Protein AF-A0A651FFX9-F1 (afdb_monomer_lite)

pLDDT: mean 71.83, std 14.6, range [43.69, 95.06]

Structure (mmCIF, N/CA/C/O backbone):
data_AF-A0A651FFX9-F1
#
_entry.id   AF-A0A651FFX9-F1
#
loop_
_atom_site.group_PDB
_atom_site.id
_atom_site.type_symbol
_atom_site.label_atom_id
_atom_site.label_alt_id
_atom_site.label_comp_id
_atom_site.label_asym_id
_atom_site.label_entity_id
_atom_site.label_seq_id
_atom_site.pdbx_PDB_ins_code
_atom_site.Cartn_x
_atom_site.Cartn_y
_atom_site.Cartn_z
_atom_site.occupancy
_atom_site.B_iso_or_equiv
_atom_site.auth_seq_id
_atom_site.auth_comp_id
_atom_site.auth_asym_id
_atom_site.auth_atom_id
_atom_site.pdbx_PDB_model_num
ATOM 1 N N . MET A 1 1 ? 26.363 19.703 -20.284 1.00 51.66 1 MET A N 1
ATOM 2 C CA . MET A 1 1 ? 25.266 18.753 -20.014 1.00 51.66 1 MET A CA 1
ATOM 3 C C . MET A 1 1 ? 24.422 18.689 -21.265 1.00 51.66 1 MET A C 1
ATOM 5 O O . MET A 1 1 ? 23.937 19.736 -21.677 1.00 51.66 1 MET A O 1
ATOM 9 N N . ASP A 1 2 ? 24.344 17.513 -21.879 1.00 56.25 2 ASP A N 1
ATOM 10 C CA . ASP A 1 2 ? 23.607 17.283 -23.122 1.00 56.25 2 ASP A CA 1
ATOM 11 C C . ASP A 1 2 ? 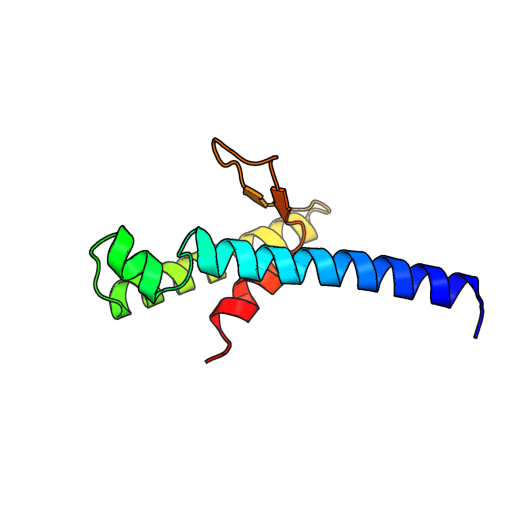22.105 17.580 -22.963 1.00 56.25 2 ASP A C 1
ATOM 13 O O . ASP A 1 2 ? 21.521 17.188 -21.946 1.00 56.25 2 ASP A O 1
ATOM 17 N N . PRO A 1 3 ? 21.468 18.257 -23.933 1.00 59.34 3 PRO A N 1
ATOM 18 C CA . PRO A 1 3 ? 20.041 18.579 -23.896 1.00 59.34 3 PRO A CA 1
ATOM 19 C C . PRO A 1 3 ? 19.146 17.329 -23.874 1.00 59.34 3 PRO A C 1
ATOM 21 O O . PRO A 1 3 ? 18.119 17.342 -23.204 1.00 59.34 3 PRO A O 1
ATOM 24 N N . GLU A 1 4 ? 19.570 16.222 -24.492 1.00 55.44 4 GLU A N 1
ATOM 25 C CA . GLU A 1 4 ? 18.855 14.934 -24.435 1.00 55.44 4 GLU A CA 1
ATOM 26 C C . GLU A 1 4 ? 18.824 14.344 -23.018 1.00 55.44 4 GLU A C 1
ATOM 28 O O . GLU A 1 4 ? 17.823 13.771 -22.592 1.00 55.44 4 GLU A O 1
ATOM 33 N N . ARG A 1 5 ? 19.897 14.550 -22.243 1.00 49.22 5 ARG A N 1
ATOM 34 C CA . ARG A 1 5 ? 19.977 14.099 -20.848 1.00 49.22 5 ARG A CA 1
ATOM 35 C C . ARG A 1 5 ? 19.045 14.906 -19.942 1.00 49.22 5 ARG A C 1
ATOM 37 O O . ARG A 1 5 ? 18.546 14.367 -18.966 1.00 49.22 5 ARG A O 1
ATOM 44 N N . ARG A 1 6 ? 18.824 16.191 -20.245 1.00 51.69 6 ARG A N 1
ATOM 45 C CA . ARG A 1 6 ? 17.894 17.052 -19.494 1.00 51.69 6 ARG A CA 1
ATOM 46 C C . ARG A 1 6 ? 16.441 16.721 -19.804 1.00 51.69 6 ARG A C 1
ATOM 48 O O . ARG A 1 6 ? 15.668 16.611 -18.866 1.00 51.69 6 ARG A O 1
ATOM 55 N N . ALA A 1 7 ? 16.107 16.475 -21.070 1.00 53.06 7 ALA A N 1
ATOM 56 C CA . ALA A 1 7 ? 14.755 16.087 -21.467 1.00 53.06 7 ALA A CA 1
ATOM 57 C C . ALA A 1 7 ? 14.314 14.761 -20.818 1.00 53.06 7 ALA A C 1
ATOM 59 O O . ALA A 1 7 ? 13.221 14.693 -20.275 1.00 53.06 7 ALA A O 1
ATOM 60 N N . GLN A 1 8 ? 15.191 13.750 -20.769 1.00 47.84 8 GLN A N 1
ATOM 61 C CA . GLN A 1 8 ? 14.896 12.474 -20.093 1.00 47.84 8 GLN A CA 1
ATOM 62 C C . GLN A 1 8 ? 14.724 12.617 -18.572 1.00 47.84 8 GLN A C 1
ATOM 64 O O . GLN A 1 8 ? 13.932 11.902 -17.967 1.00 47.84 8 GLN A O 1
ATOM 69 N N . ILE A 1 9 ? 15.460 13.539 -17.944 1.00 48.91 9 ILE A N 1
ATOM 70 C CA 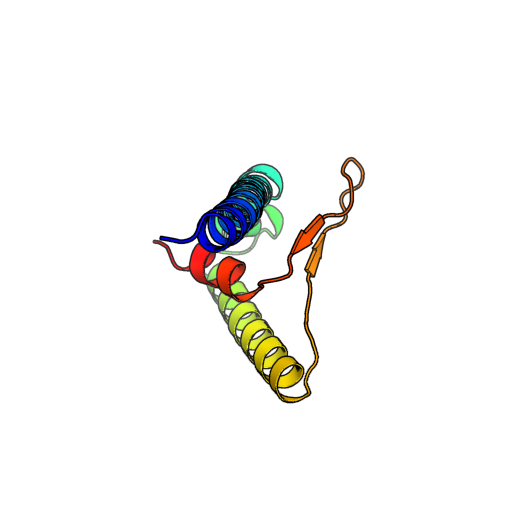. ILE A 1 9 ? 15.342 13.813 -16.504 1.00 48.91 9 ILE A CA 1
ATOM 71 C C . ILE A 1 9 ? 14.074 14.625 -16.205 1.00 48.91 9 ILE A C 1
ATOM 73 O O . ILE A 1 9 ? 13.415 14.361 -15.207 1.00 48.91 9 ILE A O 1
ATOM 77 N N . GLU A 1 10 ? 13.715 15.590 -17.053 1.00 48.28 10 GLU A N 1
ATOM 78 C CA . GLU A 1 10 ? 12.494 16.394 -16.907 1.00 48.28 10 GLU A CA 1
ATOM 79 C C . GLU A 1 10 ? 11.224 15.574 -17.179 1.00 48.28 10 GLU A C 1
ATOM 81 O O . GLU A 1 10 ? 10.230 15.748 -16.478 1.00 48.28 10 GLU A O 1
ATOM 86 N N . GLU A 1 11 ? 11.263 14.647 -18.140 1.00 47.72 11 GLU A N 1
ATOM 87 C CA . GLU A 1 11 ? 10.163 13.718 -18.423 1.00 47.72 11 GLU A CA 1
ATOM 88 C C . GLU A 1 11 ? 9.964 12.727 -17.267 1.00 47.72 11 GLU A C 1
ATOM 90 O O . GLU A 1 11 ? 8.848 12.599 -16.762 1.00 47.72 11 GLU A O 1
ATOM 95 N N . GLY A 1 12 ? 11.054 12.149 -16.743 1.00 43.91 12 GLY A N 1
ATOM 96 C CA . GLY A 1 12 ? 11.007 11.321 -15.534 1.00 43.91 12 GLY A CA 1
ATOM 97 C C . GLY A 1 12 ? 10.544 12.093 -14.291 1.00 43.91 12 GLY A C 1
ATOM 98 O O . GLY A 1 12 ? 9.758 11.583 -13.501 1.00 43.91 12 GLY A O 1
ATOM 99 N N . ALA A 1 13 ? 10.951 13.356 -14.130 1.00 44.69 13 ALA A N 1
ATOM 100 C CA . ALA A 1 13 ? 10.498 14.198 -13.020 1.00 44.69 13 ALA A CA 1
ATOM 101 C C . ALA A 1 13 ? 9.004 14.563 -13.117 1.00 44.69 13 ALA A C 1
ATOM 103 O O . ALA A 1 13 ? 8.335 14.695 -12.093 1.00 44.69 13 ALA A O 1
ATOM 104 N N . ALA A 1 14 ? 8.467 14.719 -14.331 1.00 52.78 14 ALA A N 1
ATOM 105 C CA . ALA A 1 14 ? 7.053 15.006 -14.554 1.00 52.78 14 ALA A CA 1
ATOM 106 C C . ALA A 1 14 ? 6.149 13.777 -14.352 1.00 52.78 14 ALA A C 1
ATOM 108 O O . ALA A 1 14 ? 4.999 13.937 -13.937 1.00 52.78 14 ALA A O 1
ATOM 109 N N . GLU A 1 15 ? 6.639 12.568 -14.640 1.00 52.19 15 GLU A N 1
ATOM 110 C CA . GLU A 1 15 ? 5.951 11.316 -14.292 1.00 52.19 15 GLU A CA 1
ATOM 111 C C . GLU A 1 15 ? 5.935 11.099 -12.775 1.00 52.19 15 GLU A C 1
ATOM 113 O O . GLU A 1 15 ? 4.855 10.942 -12.206 1.00 52.19 15 GLU A O 1
ATOM 118 N N . LEU A 1 16 ? 7.081 11.256 -12.107 1.00 53.78 16 LEU A N 1
ATOM 119 C CA . LEU A 1 16 ? 7.194 11.137 -10.647 1.00 53.78 16 LEU A CA 1
ATOM 120 C C . LEU A 1 16 ? 6.307 12.144 -9.894 1.00 53.78 16 LEU A C 1
ATOM 122 O O . LEU A 1 16 ? 5.691 11.808 -8.884 1.00 53.78 16 LEU A O 1
ATOM 126 N N . ALA A 1 17 ? 6.189 13.383 -10.386 1.00 56.66 17 ALA A N 1
ATOM 127 C CA . ALA A 1 17 ? 5.316 14.386 -9.772 1.00 56.66 17 ALA A CA 1
ATOM 128 C C . ALA A 1 17 ? 3.827 13.999 -9.848 1.00 56.66 17 ALA A C 1
ATOM 130 O O . ALA A 1 17 ? 3.086 14.197 -8.884 1.00 56.66 17 ALA A O 1
ATOM 131 N N . LYS A 1 18 ? 3.390 13.414 -10.972 1.00 60.44 18 LYS A N 1
ATOM 132 C CA . LYS A 1 18 ? 2.010 12.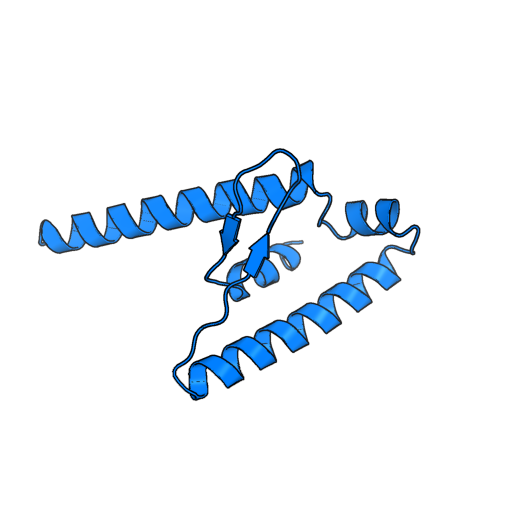929 -11.142 1.00 60.44 18 LYS A CA 1
ATOM 133 C C . LYS A 1 18 ? 1.724 11.722 -10.263 1.00 60.44 18 LYS A C 1
ATOM 135 O O . LYS A 1 18 ? 0.620 11.612 -9.737 1.00 60.44 18 LYS A O 1
ATOM 140 N N . GLU A 1 19 ? 2.697 10.830 -10.112 1.00 59.75 19 GLU A N 1
ATOM 141 C CA . GLU A 1 19 ? 2.591 9.688 -9.207 1.00 59.75 19 GLU A CA 1
ATOM 142 C C . GLU A 1 19 ? 2.482 10.149 -7.753 1.00 59.75 19 GLU A C 1
ATOM 144 O O . GLU A 1 19 ? 1.594 9.689 -7.040 1.00 59.75 19 GLU A O 1
ATOM 149 N N . TYR A 1 20 ? 3.280 11.131 -7.329 1.00 61.12 20 TYR A N 1
ATOM 150 C CA . TYR A 1 20 ? 3.202 11.676 -5.973 1.00 61.12 20 TYR A CA 1
ATOM 151 C C . TYR A 1 20 ? 1.857 12.363 -5.675 1.00 61.12 20 TYR A C 1
ATOM 153 O O . TYR A 1 20 ? 1.223 12.068 -4.661 1.00 61.12 20 TYR A O 1
ATOM 161 N N . GLU A 1 21 ? 1.373 13.235 -6.568 1.00 65.69 21 GLU A N 1
ATOM 162 C CA . GLU A 1 21 ? 0.051 13.874 -6.424 1.00 65.69 21 GLU A CA 1
ATOM 163 C C . GLU A 1 21 ? -1.082 12.843 -6.356 1.00 65.69 21 GLU A C 1
ATOM 165 O O . GLU A 1 21 ? -2.052 12.999 -5.610 1.00 65.69 21 GLU A O 1
ATOM 170 N N . LEU A 1 22 ? -0.955 11.766 -7.125 1.00 67.25 22 LEU A N 1
ATOM 171 C CA . LEU A 1 22 ? -1.905 10.671 -7.136 1.00 67.25 22 LEU A CA 1
ATOM 172 C C . LEU A 1 22 ? -1.872 9.865 -5.834 1.00 67.25 22 LEU A C 1
ATOM 174 O O . LEU A 1 22 ? -2.928 9.500 -5.322 1.00 67.25 22 LEU A O 1
ATOM 178 N N . LEU A 1 23 ? -0.691 9.583 -5.290 1.00 66.50 23 LEU A N 1
ATOM 179 C CA . LEU A 1 23 ? -0.557 8.872 -4.019 1.00 66.50 23 LEU A CA 1
ATOM 180 C C . LEU A 1 23 ? -1.178 9.681 -2.879 1.00 66.50 23 LEU A C 1
ATOM 182 O O . LEU A 1 23 ? -1.915 9.125 -2.060 1.00 66.50 23 LEU A O 1
ATOM 186 N N . GLU A 1 24 ? -0.993 11.000 -2.891 1.00 66.19 24 GLU A N 1
ATOM 187 C CA . GLU A 1 24 ? -1.656 11.890 -1.941 1.00 66.19 24 GLU A CA 1
ATOM 188 C C . GLU A 1 24 ? -3.180 11.918 -2.150 1.00 66.19 24 GLU A C 1
ATOM 190 O O . GLU A 1 24 ? -3.940 11.848 -1.181 1.00 66.19 24 GLU A O 1
ATOM 195 N N . TYR A 1 25 ? -3.653 11.910 -3.401 1.00 68.38 25 TYR A N 1
ATOM 196 C CA . TYR A 1 25 ? -5.077 11.764 -3.717 1.00 68.38 25 TYR A CA 1
ATOM 197 C C . TYR A 1 25 ? -5.660 10.454 -3.154 1.00 68.38 25 TYR A C 1
ATOM 199 O O . TYR A 1 25 ? -6.701 10.468 -2.494 1.00 68.38 25 TYR A O 1
ATOM 207 N N . LEU A 1 26 ? -4.986 9.319 -3.364 1.00 68.50 26 LEU A N 1
ATOM 208 C CA . LEU A 1 26 ? -5.415 8.016 -2.847 1.00 68.50 26 LEU A CA 1
ATOM 209 C C . LEU A 1 26 ? -5.429 8.008 -1.306 1.00 68.50 26 LEU A C 1
ATOM 211 O O . LEU A 1 26 ? -6.345 7.452 -0.700 1.00 68.50 26 LEU A O 1
ATOM 215 N N . ARG A 1 27 ? -4.473 8.673 -0.649 1.00 65.50 27 ARG A N 1
ATOM 216 C CA . ARG A 1 27 ? -4.448 8.817 0.815 1.00 65.50 27 ARG A CA 1
ATOM 217 C C . ARG A 1 27 ? -5.632 9.630 1.335 1.00 65.50 27 ARG A C 1
ATOM 219 O O . ARG A 1 27 ? -6.313 9.180 2.259 1.00 65.50 27 ARG A O 1
ATOM 226 N N . GLN A 1 28 ? -5.858 10.814 0.771 1.00 65.69 28 GLN A N 1
ATOM 227 C CA . GLN A 1 28 ? -6.855 11.760 1.273 1.00 65.69 28 GLN A CA 1
ATOM 228 C C . GLN A 1 28 ? -8.284 11.318 0.959 1.00 65.69 28 GLN A C 1
ATOM 230 O O . GLN A 1 28 ? -9.161 11.401 1.818 1.00 65.69 28 GLN A O 1
ATOM 235 N N . GLU A 1 29 ? -8.523 10.819 -0.251 1.00 64.69 29 GLU A N 1
ATOM 236 C CA . GLU A 1 29 ? -9.883 10.570 -0.731 1.00 64.69 29 GLU A CA 1
ATOM 237 C C . GLU A 1 29 ? -10.335 9.128 -0.540 1.00 64.69 29 GLU A C 1
ATOM 239 O O . GLU A 1 29 ? -11.520 8.890 -0.311 1.00 64.69 29 GLU A O 1
ATOM 244 N N . LEU A 1 30 ? -9.407 8.164 -0.574 1.00 64.81 30 LEU A N 1
ATOM 245 C CA . LEU A 1 30 ? -9.728 6.755 -0.325 1.00 64.81 30 LEU A CA 1
ATOM 246 C C . LEU A 1 30 ? -9.454 6.319 1.113 1.00 64.81 30 LEU A C 1
ATOM 248 O O . LEU A 1 30 ? -9.658 5.148 1.431 1.00 64.81 30 LEU A O 1
ATOM 252 N N . LYS A 1 31 ? -9.012 7.235 1.989 1.00 66.00 31 LYS A N 1
ATOM 253 C CA . LYS A 1 31 ? -8.741 6.948 3.406 1.00 66.00 31 LYS A CA 1
ATOM 254 C C . LYS A 1 31 ? -7.771 5.775 3.610 1.00 66.00 31 LYS A C 1
ATOM 256 O O . LYS A 1 31 ? -7.863 5.061 4.603 1.00 66.00 31 LYS A O 1
ATOM 261 N N . LEU A 1 32 ? -6.816 5.587 2.697 1.00 71.69 32 LEU A N 1
ATOM 262 C CA . LEU A 1 32 ? -5.833 4.496 2.770 1.00 71.69 32 LEU A CA 1
ATOM 263 C C . LEU A 1 32 ? -4.775 4.694 3.869 1.00 71.69 32 LEU A C 1
ATOM 265 O O . LEU A 1 32 ? -3.878 3.863 4.021 1.00 71.69 32 LEU A O 1
ATOM 269 N N . SER A 1 33 ? -4.858 5.778 4.647 1.00 75.31 33 SER A N 1
ATOM 270 C CA . SER A 1 33 ? -4.052 5.913 5.855 1.00 75.31 33 SER A CA 1
ATOM 271 C C . SER A 1 33 ? -4.491 4.898 6.919 1.00 75.31 33 SER A C 1
ATOM 273 O O . SER A 1 33 ? -5.666 4.522 6.963 1.00 75.31 33 SER A O 1
ATOM 275 N N . PRO A 1 34 ? -3.596 4.483 7.832 1.00 78.25 34 PRO A N 1
ATOM 276 C CA . PRO A 1 34 ? -3.965 3.616 8.949 1.00 78.25 34 PRO A CA 1
ATOM 277 C C . PRO A 1 34 ? -5.157 4.142 9.764 1.00 78.25 34 PRO A C 1
ATOM 279 O O . PRO A 1 34 ? -6.008 3.364 10.190 1.00 78.25 34 PRO A O 1
ATOM 282 N N . GLU A 1 35 ? -5.265 5.461 9.940 1.00 83.94 35 GLU A N 1
ATOM 283 C CA . GLU A 1 35 ? -6.394 6.106 10.620 1.00 83.94 35 GLU A CA 1
ATOM 284 C C . GLU A 1 35 ? -7.697 5.963 9.825 1.00 83.94 35 GLU A C 1
ATOM 286 O O . GLU A 1 35 ? -8.726 5.577 10.377 1.00 83.94 35 GLU A O 1
ATOM 291 N N . GLY A 1 36 ? -7.652 6.226 8.519 1.00 83.50 36 GLY A N 1
ATOM 292 C CA . GLY A 1 36 ? -8.816 6.116 7.648 1.00 83.50 36 GLY A CA 1
ATOM 293 C C . GLY A 1 36 ? -9.296 4.672 7.475 1.00 83.50 36 GLY A C 1
ATOM 294 O O . GLY A 1 36 ? -10.503 4.410 7.464 1.00 83.50 36 GLY A O 1
ATOM 295 N N . LEU A 1 37 ? -8.366 3.720 7.423 1.00 83.88 37 LEU A N 1
ATOM 296 C CA . LEU A 1 37 ? -8.655 2.289 7.402 1.00 83.88 37 LEU A CA 1
ATOM 297 C C . LEU A 1 37 ? -9.207 1.806 8.744 1.00 83.88 37 LEU A C 1
ATOM 299 O O . LEU A 1 37 ? -10.117 0.985 8.751 1.00 83.88 37 LEU A O 1
ATOM 303 N N . SER A 1 38 ? -8.722 2.335 9.869 1.00 89.69 38 SER A N 1
ATOM 304 C CA . SER A 1 38 ? -9.278 2.047 11.198 1.00 89.69 38 SER A CA 1
ATOM 305 C C . SER A 1 38 ? -10.746 2.461 11.296 1.00 89.69 38 SER A C 1
ATOM 307 O O . SER A 1 38 ? -11.573 1.656 11.729 1.00 89.69 38 SER A O 1
ATOM 309 N N . GLU A 1 39 ? -11.098 3.653 10.803 1.00 89.00 39 GLU A N 1
ATOM 310 C CA . GLU A 1 39 ? -12.496 4.094 10.711 1.00 89.00 39 GLU A CA 1
ATOM 311 C C . GLU A 1 39 ? -13.321 3.207 9.768 1.00 89.00 39 GLU A C 1
ATOM 313 O O . GLU A 1 39 ? -14.429 2.797 10.111 1.00 89.00 39 GLU A O 1
ATOM 318 N N . THR A 1 40 ? -12.784 2.902 8.583 1.00 87.00 40 THR A N 1
ATOM 319 C CA . THR A 1 40 ? -13.512 2.190 7.517 1.00 87.00 40 THR A CA 1
ATOM 320 C C . THR A 1 40 ? -13.752 0.722 7.861 1.00 87.00 40 THR A C 1
ATOM 322 O O . THR A 1 40 ? -14.830 0.187 7.605 1.00 87.00 40 THR A O 1
ATOM 325 N N . LEU A 1 41 ? -12.752 0.065 8.447 1.00 87.69 41 LEU A N 1
ATOM 326 C CA . LEU A 1 41 ? -12.793 -1.347 8.825 1.00 87.69 41 LEU A CA 1
ATOM 327 C C . LEU A 1 41 ? -13.322 -1.558 10.250 1.00 87.69 41 LEU A C 1
ATOM 329 O O . LEU A 1 41 ? -13.517 -2.703 10.651 1.00 87.69 41 LEU A O 1
ATOM 333 N N . ALA A 1 42 ? -13.551 -0.479 11.010 1.00 92.25 42 ALA A N 1
ATOM 334 C CA . ALA A 1 42 ? -13.932 -0.510 12.423 1.00 92.25 42 ALA A CA 1
ATOM 335 C C . ALA A 1 42 ? -12.992 -1.386 13.281 1.00 92.25 42 ALA A C 1
ATOM 337 O O . ALA A 1 42 ? -13.427 -2.101 14.187 1.00 92.25 42 ALA A O 1
ATOM 338 N N . LEU A 1 43 ? -11.692 -1.331 12.981 1.00 93.56 43 LEU A N 1
ATOM 339 C CA . LEU A 1 43 ? -10.637 -2.066 13.680 1.00 93.56 43 LEU A CA 1
ATOM 340 C C . LEU A 1 43 ? -9.752 -1.104 14.484 1.00 93.56 43 LEU A C 1
ATOM 342 O O . LEU A 1 43 ? -9.565 0.038 14.059 1.00 93.56 43 LEU A O 1
ATOM 346 N N . PRO A 1 44 ? -9.161 -1.544 15.612 1.00 95.06 44 PRO A N 1
ATOM 347 C CA . PRO A 1 44 ? -8.189 -0.737 16.345 1.00 95.06 44 PRO A CA 1
ATOM 348 C C . PRO A 1 44 ? -7.013 -0.313 15.460 1.00 95.06 44 PRO A C 1
ATOM 350 O O . PRO A 1 44 ? -6.533 -1.098 14.641 1.00 95.06 44 PRO A O 1
ATOM 353 N N . LEU A 1 45 ? -6.505 0.905 15.660 1.00 88.69 45 LEU A N 1
ATOM 354 C CA . LEU A 1 45 ? -5.382 1.436 14.883 1.00 88.69 45 LEU A CA 1
ATOM 355 C C . LEU A 1 45 ? -4.146 0.524 14.953 1.00 88.69 45 LEU A C 1
ATOM 357 O O . LEU A 1 45 ? -3.498 0.302 13.933 1.00 88.69 45 LEU A O 1
ATOM 361 N N . GLU A 1 46 ? -3.836 -0.056 16.120 1.00 92.88 46 GLU A N 1
ATOM 362 C CA . GLU A 1 46 ? -2.700 -0.981 16.243 1.00 92.88 46 GLU A CA 1
ATOM 363 C C . GLU A 1 46 ? -2.882 -2.256 15.404 1.00 92.88 46 GLU A C 1
ATOM 365 O O . GLU A 1 46 ? -1.910 -2.795 14.869 1.00 92.88 46 GLU A O 1
ATOM 370 N N . GLU A 1 47 ? -4.122 -2.731 15.270 1.00 92.62 47 GLU A N 1
ATOM 371 C CA . GLU A 1 47 ? -4.467 -3.894 14.453 1.00 92.62 47 GLU A CA 1
ATOM 372 C C . GLU A 1 47 ? -4.269 -3.582 12.968 1.00 92.62 47 GLU A C 1
ATOM 374 O O . GLU A 1 47 ? -3.606 -4.339 12.260 1.00 92.62 47 GLU A O 1
ATOM 379 N N . VAL A 1 48 ? -4.763 -2.424 12.522 1.00 89.50 48 VAL A N 1
ATOM 380 C CA . VAL A 1 48 ? -4.606 -1.950 11.142 1.00 89.50 48 VAL A CA 1
ATOM 381 C C . VAL A 1 48 ? -3.134 -1.761 10.792 1.00 89.50 48 VAL A C 1
ATOM 383 O O . VAL A 1 48 ? -2.684 -2.287 9.780 1.00 89.50 48 VAL A O 1
ATOM 386 N N . ILE A 1 49 ? -2.350 -1.100 11.650 1.00 87.00 49 ILE A N 1
ATOM 387 C CA . ILE A 1 49 ? -0.905 -0.918 11.431 1.00 87.00 49 ILE A CA 1
ATOM 388 C C . ILE A 1 49 ? -0.200 -2.271 11.291 1.00 87.00 49 ILE A C 1
ATOM 390 O O . ILE A 1 49 ? 0.665 -2.436 10.428 1.00 87.00 49 ILE A O 1
ATOM 394 N N . ARG A 1 50 ? -0.559 -3.259 12.120 1.00 90.69 50 ARG A N 1
ATOM 395 C CA . ARG A 1 50 ? 0.012 -4.607 12.016 1.00 90.69 50 ARG A CA 1
ATOM 396 C C . ARG A 1 50 ? -0.360 -5.274 10.692 1.00 90.69 50 ARG A C 1
ATOM 398 O O . ARG A 1 50 ? 0.515 -5.868 10.064 1.00 90.69 50 ARG A O 1
ATOM 405 N N . MET A 1 51 ? -1.625 -5.189 10.284 1.00 86.62 51 MET A N 1
ATOM 406 C CA . MET A 1 51 ? -2.110 -5.763 9.027 1.00 86.62 51 MET A CA 1
ATOM 407 C C . MET A 1 51 ? -1.422 -5.133 7.813 1.00 86.62 51 MET A C 1
ATOM 409 O O . MET A 1 51 ? -0.915 -5.868 6.966 1.00 86.62 51 MET A O 1
ATOM 413 N N . THR A 1 52 ? -1.341 -3.803 7.755 1.00 82.00 52 THR A N 1
ATOM 414 C CA . THR A 1 52 ? -0.700 -3.092 6.642 1.00 82.00 52 THR A CA 1
ATOM 415 C C . THR A 1 52 ? 0.775 -3.461 6.529 1.00 82.00 52 THR A C 1
ATOM 417 O O . THR A 1 52 ? 1.201 -3.904 5.470 1.00 82.00 52 THR A O 1
ATOM 420 N N . ARG A 1 53 ? 1.525 -3.463 7.641 1.00 84.38 53 ARG A N 1
ATOM 421 C CA . ARG A 1 53 ? 2.937 -3.891 7.637 1.00 84.38 53 ARG A CA 1
ATOM 422 C C . ARG A 1 53 ? 3.137 -5.314 7.112 1.00 84.38 53 ARG A C 1
ATOM 424 O O . ARG A 1 53 ? 4.123 -5.587 6.434 1.00 84.38 53 ARG A O 1
ATOM 431 N N . GLN A 1 54 ? 2.241 -6.245 7.447 1.00 85.00 54 GLN A N 1
ATOM 432 C CA . GLN A 1 54 ? 2.320 -7.613 6.919 1.00 85.00 54 GLN A CA 1
ATOM 433 C C . GLN A 1 54 ? 2.065 -7.654 5.408 1.00 85.00 54 GLN A C 1
ATOM 435 O O . GLN A 1 54 ? 2.757 -8.386 4.697 1.00 85.00 54 GLN A O 1
ATOM 440 N N . ALA A 1 55 ? 1.101 -6.870 4.921 1.00 81.56 55 ALA A N 1
ATOM 441 C CA . ALA A 1 55 ? 0.821 -6.744 3.495 1.00 81.56 55 ALA A CA 1
ATOM 442 C C . ALA A 1 55 ? 2.005 -6.120 2.739 1.00 81.56 55 ALA A C 1
ATOM 444 O O . ALA A 1 55 ? 2.400 -6.652 1.703 1.00 81.56 55 ALA A O 1
ATOM 445 N N . ASP A 1 56 ? 2.627 -5.078 3.290 1.00 82.00 56 ASP A N 1
ATOM 446 C CA . ASP A 1 56 ? 3.791 -4.404 2.704 1.00 82.00 56 ASP A CA 1
ATOM 447 C C . ASP A 1 56 ? 4.959 -5.374 2.496 1.00 82.00 56 ASP A C 1
ATOM 449 O O . ASP A 1 56 ? 5.527 -5.467 1.406 1.00 82.00 56 ASP A O 1
ATOM 453 N N . VAL A 1 57 ? 5.278 -6.175 3.518 1.00 81.81 57 VAL A N 1
ATOM 454 C CA . VAL A 1 57 ? 6.340 -7.191 3.431 1.00 81.81 57 VAL A CA 1
ATOM 455 C C . VAL A 1 57 ? 6.048 -8.203 2.320 1.00 81.81 57 VAL A C 1
ATOM 457 O O . VAL A 1 57 ? 6.952 -8.565 1.561 1.00 81.81 57 VAL A O 1
ATOM 460 N N . LEU A 1 58 ? 4.797 -8.657 2.200 1.00 82.19 58 LEU A N 1
ATOM 461 C CA . LEU A 1 58 ? 4.397 -9.579 1.139 1.00 82.19 58 LEU A CA 1
ATOM 462 C C . LEU A 1 58 ? 4.529 -8.933 -0.246 1.00 82.19 58 LEU A C 1
ATOM 464 O O . LEU A 1 58 ? 5.061 -9.564 -1.159 1.00 82.19 58 LEU A O 1
ATOM 468 N N . LEU A 1 59 ? 4.086 -7.686 -0.399 1.00 81.00 59 LEU A N 1
ATOM 469 C CA . LEU A 1 59 ? 4.152 -6.949 -1.660 1.00 81.00 59 LEU A CA 1
ATOM 470 C C . LEU A 1 59 ? 5.597 -6.755 -2.131 1.00 81.00 59 LEU A C 1
ATO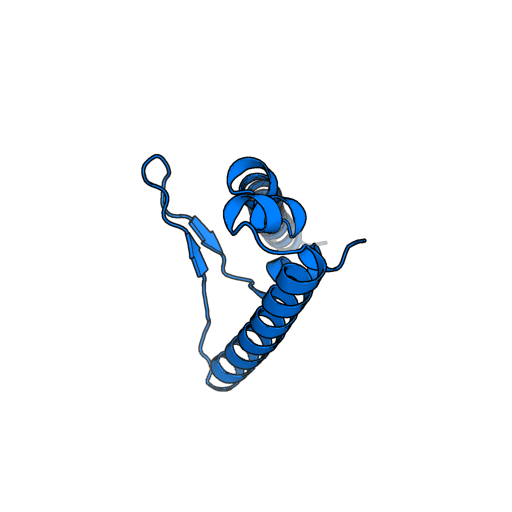M 472 O O . LEU A 1 59 ? 5.896 -7.053 -3.288 1.00 81.00 59 LEU A O 1
ATOM 476 N N . VAL A 1 60 ? 6.509 -6.363 -1.236 1.00 80.00 60 VAL A N 1
ATOM 477 C CA . VAL A 1 60 ? 7.948 -6.254 -1.544 1.00 80.00 60 VAL A CA 1
ATOM 478 C C . VAL A 1 60 ? 8.527 -7.610 -1.942 1.00 80.00 60 VAL A C 1
ATOM 480 O O . VAL A 1 60 ? 9.262 -7.717 -2.926 1.00 80.00 60 VAL A O 1
ATOM 483 N N . ALA A 1 61 ? 8.188 -8.675 -1.211 1.00 84.75 61 ALA A N 1
ATOM 484 C CA . ALA A 1 61 ? 8.658 -10.017 -1.538 1.00 84.75 61 ALA A CA 1
ATOM 485 C C . ALA A 1 61 ? 8.169 -10.471 -2.925 1.00 84.75 61 ALA A C 1
ATOM 487 O O . ALA A 1 61 ? 8.945 -11.043 -3.699 1.00 84.75 61 ALA A O 1
ATOM 488 N N . MET A 1 62 ? 6.909 -10.185 -3.264 1.00 83.00 62 MET A N 1
ATOM 489 C CA . MET A 1 62 ? 6.337 -10.472 -4.579 1.00 83.00 62 MET A CA 1
ATOM 490 C C . MET A 1 62 ? 7.025 -9.656 -5.673 1.00 83.00 62 MET A C 1
ATOM 492 O O . MET A 1 62 ? 7.426 -10.235 -6.684 1.00 83.00 62 MET A O 1
ATOM 496 N N . GLN A 1 63 ? 7.208 -8.350 -5.465 1.00 82.44 63 GLN A N 1
ATOM 497 C CA . GLN A 1 63 ? 7.874 -7.460 -6.417 1.00 82.44 63 GLN A CA 1
ATOM 498 C C . GLN A 1 63 ? 9.286 -7.955 -6.728 1.00 82.44 63 GLN A C 1
ATOM 500 O O . GLN A 1 63 ? 9.621 -8.143 -7.896 1.00 82.44 63 GLN A O 1
ATOM 505 N N . ASN A 1 64 ? 10.076 -8.264 -5.697 1.00 82.38 64 ASN A N 1
ATOM 506 C CA . ASN A 1 64 ? 11.436 -8.775 -5.854 1.00 82.38 64 ASN A CA 1
ATOM 507 C C . ASN A 1 64 ? 11.469 -10.131 -6.567 1.00 82.38 64 ASN A C 1
ATOM 509 O O . ASN A 1 64 ? 12.308 -10.356 -7.437 1.00 82.38 64 ASN A O 1
ATOM 513 N N . SER A 1 65 ? 10.535 -11.025 -6.237 1.00 85.38 65 SER A N 1
ATOM 514 C CA . SER A 1 65 ? 10.447 -12.347 -6.867 1.00 85.38 65 SER A CA 1
ATOM 515 C C . SER A 1 65 ? 10.094 -12.251 -8.354 1.00 85.38 65 SER A C 1
ATOM 517 O O . SER A 1 65 ? 10.699 -12.933 -9.180 1.00 85.38 65 SER A O 1
ATOM 519 N N . ILE A 1 66 ? 9.144 -11.383 -8.716 1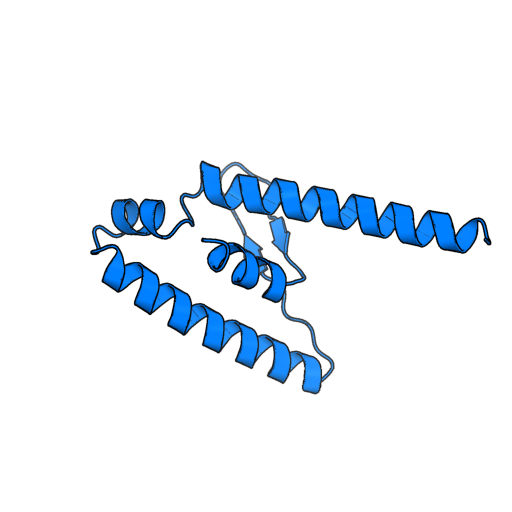.00 88.69 66 ILE A N 1
ATOM 520 C CA . ILE A 1 66 ? 8.731 -11.172 -10.110 1.00 88.69 66 ILE A CA 1
ATOM 521 C C . ILE A 1 66 ? 9.813 -10.422 -10.897 1.00 88.69 66 ILE A C 1
ATOM 523 O O . ILE A 1 66 ? 10.100 -10.804 -12.032 1.00 88.69 66 ILE A O 1
ATOM 527 N N . ALA A 1 67 ? 10.470 -9.429 -10.295 1.00 85.50 67 ALA A N 1
ATOM 528 C CA . ALA A 1 67 ? 11.595 -8.724 -10.908 1.00 85.50 67 ALA A CA 1
ATOM 529 C C . ALA A 1 67 ? 12.780 -9.664 -11.184 1.00 85.50 67 ALA A C 1
ATOM 531 O O . ALA A 1 67 ? 13.363 -9.614 -12.267 1.00 85.50 67 ALA A O 1
ATOM 532 N N . ALA A 1 68 ? 13.091 -10.583 -10.262 1.00 89.06 68 ALA A N 1
ATOM 533 C CA . ALA A 1 68 ? 14.122 -11.603 -10.464 1.00 89.06 68 ALA A CA 1
ATOM 534 C C . ALA A 1 68 ? 13.803 -12.555 -11.634 1.00 89.06 68 ALA A C 1
ATOM 536 O O . ALA A 1 68 ? 14.716 -13.069 -12.277 1.00 89.06 68 ALA A O 1
ATOM 537 N N . ALA A 1 69 ? 12.519 -12.754 -11.947 1.00 92.69 69 ALA A N 1
ATOM 538 C CA . ALA A 1 69 ? 12.062 -13.499 -13.120 1.00 92.69 69 ALA A CA 1
ATOM 539 C C . ALA A 1 69 ? 12.000 -12.649 -14.411 1.00 92.69 69 ALA A C 1
ATOM 541 O O . ALA A 1 69 ? 11.578 -13.152 -15.452 1.00 92.69 69 ALA A O 1
ATOM 542 N N . GLY A 1 70 ? 12.401 -11.373 -14.362 1.00 87.56 70 GLY A N 1
ATOM 543 C CA . GLY A 1 70 ? 12.340 -10.433 -15.487 1.00 87.56 70 GLY A CA 1
ATOM 544 C C . GLY A 1 70 ? 10.949 -9.841 -15.745 1.00 87.56 70 GLY A C 1
ATOM 545 O O . GLY A 1 70 ? 10.722 -9.253 -16.801 1.00 87.56 70 GLY A O 1
ATOM 546 N N . GLY A 1 71 ? 10.009 -10.012 -14.813 1.00 87.19 71 GLY A N 1
ATOM 547 C CA . GLY A 1 71 ? 8.668 -9.435 -14.876 1.00 87.19 71 GLY A CA 1
ATOM 548 C C . GLY A 1 71 ? 8.552 -8.095 -14.145 1.00 87.19 71 GLY A C 1
ATOM 549 O O . GLY A 1 71 ? 9.493 -7.610 -13.521 1.00 87.19 71 GLY A O 1
ATOM 550 N N . ARG A 1 7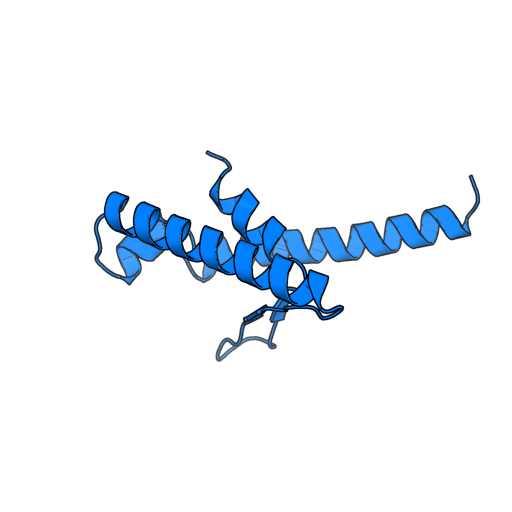2 ? 7.351 -7.510 -14.186 1.00 84.00 72 ARG A N 1
ATOM 551 C CA . ARG A 1 72 ? 6.974 -6.304 -13.432 1.00 84.00 72 ARG A CA 1
ATOM 552 C C . ARG A 1 72 ? 5.607 -6.519 -12.786 1.00 84.00 72 ARG A C 1
ATOM 554 O O . ARG A 1 72 ? 4.736 -7.130 -13.403 1.00 84.00 72 ARG A O 1
ATOM 561 N N . ILE A 1 73 ? 5.426 -6.005 -11.573 1.00 78.62 73 ILE A N 1
ATOM 562 C CA . ILE A 1 73 ? 4.115 -5.900 -10.924 1.00 78.62 73 ILE A CA 1
ATOM 563 C C . ILE A 1 73 ? 3.650 -4.457 -11.041 1.00 78.62 73 ILE A C 1
ATOM 565 O O . ILE A 1 73 ? 4.442 -3.548 -10.825 1.00 78.62 73 ILE A O 1
ATOM 569 N N . SER A 1 74 ? 2.369 -4.276 -11.339 1.00 80.31 74 SER A N 1
ATOM 570 C CA . SER A 1 74 ? 1.711 -2.975 -11.305 1.00 80.31 74 SER A CA 1
ATOM 571 C C . SER A 1 74 ? 0.399 -3.110 -10.542 1.00 80.31 74 SER A C 1
ATOM 573 O O . SER A 1 74 ? -0.279 -4.134 -10.666 1.00 80.31 74 SER A O 1
ATOM 575 N N . LEU A 1 75 ? 0.025 -2.089 -9.777 1.00 77.06 75 LEU A N 1
ATOM 576 C CA . LEU A 1 75 ? -1.257 -2.026 -9.082 1.00 77.06 75 LEU A CA 1
ATOM 577 C C . LEU A 1 75 ? -2.244 -1.208 -9.919 1.00 77.06 75 LEU A C 1
ATOM 579 O O . LEU A 1 75 ? -1.957 -0.068 -10.270 1.00 77.06 75 LEU A O 1
ATOM 583 N N . LEU A 1 76 ? -3.396 -1.791 -10.252 1.00 82.19 76 LEU A N 1
ATOM 584 C CA . LEU A 1 76 ? -4.483 -1.095 -10.938 1.00 82.19 76 LEU A CA 1
ATOM 585 C C . LEU A 1 76 ? -5.565 -0.731 -9.917 1.00 82.19 76 LEU A C 1
ATOM 587 O O . LEU A 1 76 ? -6.138 -1.616 -9.286 1.00 82.19 76 LEU A O 1
ATOM 591 N N . VAL A 1 77 ? -5.842 0.560 -9.767 1.00 78.31 77 VAL A N 1
ATOM 592 C CA . VAL A 1 77 ? -6.900 1.091 -8.906 1.00 78.31 77 VAL A CA 1
ATOM 593 C C . VAL A 1 77 ? -8.071 1.517 -9.782 1.00 78.31 77 VAL A C 1
ATOM 595 O O . VAL A 1 77 ? -7.947 2.427 -10.605 1.00 78.31 77 VAL A O 1
ATOM 598 N N . GLU A 1 78 ? -9.216 0.866 -9.597 1.00 80.31 78 GLU A N 1
ATOM 599 C CA . GLU A 1 78 ? -10.463 1.175 -10.295 1.00 80.31 78 GLU A CA 1
ATOM 600 C C . GLU A 1 78 ? -11.476 1.755 -9.311 1.00 80.31 78 GLU A C 1
ATOM 602 O O . GLU A 1 78 ? -11.772 1.156 -8.279 1.00 80.31 78 GLU A O 1
ATOM 607 N N . MET A 1 79 ? -12.020 2.923 -9.646 1.00 75.06 79 MET A N 1
ATOM 608 C CA . MET A 1 79 ? -13.048 3.595 -8.856 1.00 75.06 79 MET A CA 1
ATOM 609 C C . MET A 1 79 ? -14.262 3.861 -9.749 1.00 75.06 79 MET A C 1
ATOM 611 O O . MET A 1 79 ? -14.074 4.199 -10.918 1.00 75.06 79 MET A O 1
ATOM 615 N N . PRO A 1 80 ? -15.495 3.768 -9.221 1.00 74.31 80 PRO A N 1
ATOM 616 C CA . PRO A 1 80 ? -16.718 3.892 -10.018 1.00 74.31 80 PRO A CA 1
ATOM 617 C C . PRO A 1 80 ? -16.815 5.201 -10.822 1.00 74.31 80 PRO A C 1
ATOM 619 O O . PRO A 1 80 ? -17.385 5.193 -11.908 1.00 74.31 80 PRO A O 1
ATOM 622 N N . ASP A 1 81 ? -16.195 6.288 -10.345 1.00 77.19 81 ASP A N 1
ATOM 623 C CA . ASP A 1 81 ? -16.280 7.620 -10.961 1.00 77.19 81 ASP A CA 1
ATOM 624 C C . ASP A 1 81 ? -14.941 8.149 -11.516 1.00 77.19 81 ASP A C 1
ATOM 626 O O . ASP A 1 81 ? -14.830 9.333 -11.851 1.00 77.19 81 ASP A O 1
ATOM 630 N N . LYS A 1 82 ? -13.890 7.315 -11.602 1.00 70.69 82 LYS A N 1
ATOM 631 C CA . LYS A 1 82 ? -12.554 7.753 -12.057 1.00 70.69 82 LYS A CA 1
ATOM 632 C C . LYS A 1 82 ? -11.949 6.801 -13.077 1.00 70.69 82 LYS A C 1
ATOM 634 O O . LYS A 1 82 ? -12.230 5.609 -13.092 1.00 70.69 82 LYS A O 1
ATOM 639 N N . LYS A 1 83 ? -11.090 7.346 -13.947 1.00 73.94 83 LYS A N 1
ATOM 640 C CA . LYS A 1 83 ? -10.300 6.521 -14.868 1.00 73.94 83 LYS A CA 1
ATOM 641 C C . LYS A 1 83 ? -9.415 5.565 -14.056 1.00 73.94 83 LYS A C 1
ATOM 643 O O . LYS A 1 83 ? -8.855 6.023 -13.059 1.00 73.94 83 LYS A O 1
ATOM 648 N N . PRO A 1 84 ? -9.263 4.297 -14.484 1.00 78.06 84 PRO A N 1
ATOM 649 C CA . PRO A 1 84 ? -8.349 3.365 -13.846 1.00 78.06 84 PRO A CA 1
ATOM 650 C C . PRO A 1 84 ? -6.946 3.947 -13.776 1.00 78.06 84 PRO A C 1
ATOM 652 O O . PRO A 1 84 ? -6.445 4.519 -14.749 1.00 78.06 84 PRO A O 1
ATOM 655 N N . ILE A 1 85 ? -6.329 3.794 -12.618 1.00 73.25 85 ILE A N 1
ATOM 656 C CA . ILE A 1 85 ? -5.011 4.330 -12.322 1.00 73.25 85 ILE A CA 1
ATOM 657 C C . ILE A 1 85 ? -4.050 3.162 -12.152 1.00 73.25 85 ILE A C 1
ATOM 659 O O . ILE A 1 85 ? -4.325 2.247 -11.381 1.00 73.25 85 ILE A O 1
ATOM 663 N N . ARG A 1 86 ? -2.921 3.195 -12.859 1.00 76.62 86 ARG A N 1
ATOM 664 C CA . ARG A 1 86 ? -1.868 2.184 -12.765 1.00 76.62 86 ARG A CA 1
ATOM 665 C C . ARG A 1 86 ? -0.678 2.762 -12.004 1.00 76.62 86 ARG A C 1
ATOM 667 O O . ARG A 1 86 ? -0.172 3.803 -12.398 1.00 76.62 86 ARG A O 1
ATOM 674 N N . LEU A 1 87 ? -0.249 2.070 -10.954 1.00 74.12 87 LEU A N 1
ATOM 675 C CA . LEU A 1 87 ? 0.965 2.355 -10.192 1.00 74.12 87 LEU A CA 1
ATOM 676 C C . LEU A 1 87 ? 2.004 1.288 -10.537 1.00 74.12 87 LEU A C 1
ATOM 678 O O . LEU A 1 87 ? 1.747 0.095 -10.352 1.00 74.12 87 LEU A O 1
ATOM 682 N N . ASP A 1 88 ? 3.141 1.701 -11.087 1.00 71.44 88 ASP A N 1
ATOM 683 C CA . ASP A 1 88 ? 4.200 0.792 -11.540 1.00 71.44 88 ASP A CA 1
ATOM 684 C C . ASP A 1 88 ? 5.284 0.544 -10.479 1.00 71.44 88 ASP A C 1
ATOM 686 O O . ASP A 1 88 ? 5.940 -0.501 -10.509 1.00 71.44 88 ASP A O 1
ATOM 690 N N . GLU A 1 89 ? 5.414 1.440 -9.499 1.00 68.19 89 GLU A N 1
ATOM 691 C CA . GLU A 1 89 ? 6.371 1.325 -8.397 1.00 68.19 89 GLU A CA 1
ATOM 692 C C . GLU A 1 89 ? 5.638 1.130 -7.061 1.00 68.19 89 GLU A C 1
ATOM 694 O O . GLU A 1 89 ? 5.041 2.041 -6.499 1.00 68.19 89 GLU A O 1
ATOM 699 N N . ILE A 1 90 ? 5.640 -0.110 -6.554 1.00 66.44 90 ILE A N 1
ATOM 700 C CA . ILE A 1 90 ? 4.959 -0.470 -5.294 1.00 66.44 90 ILE A CA 1
ATOM 701 C C . ILE A 1 90 ? 5.798 -0.088 -4.067 1.00 66.44 90 ILE A C 1
ATOM 703 O O . ILE A 1 90 ? 5.244 0.183 -3.006 1.00 66.44 90 ILE A O 1
ATOM 707 N N . ALA A 1 91 ? 7.125 -0.047 -4.211 1.00 61.72 91 ALA A N 1
ATOM 708 C CA . ALA A 1 91 ? 8.044 0.310 -3.132 1.00 61.72 91 ALA A CA 1
ATOM 709 C C . ALA A 1 91 ? 7.783 1.731 -2.607 1.00 61.72 91 ALA A C 1
ATOM 711 O O . ALA A 1 91 ? 7.730 1.931 -1.396 1.00 61.72 91 ALA A O 1
ATOM 712 N N . ASP A 1 92 ? 7.497 2.672 -3.506 1.00 57.84 92 ASP A N 1
ATOM 713 C CA . ASP A 1 92 ? 7.196 4.058 -3.147 1.00 57.84 92 ASP A CA 1
ATOM 714 C C . ASP A 1 92 ? 5.883 4.176 -2.365 1.00 57.84 92 ASP A C 1
ATOM 716 O O . ASP A 1 92 ? 5.776 4.977 -1.446 1.00 57.84 92 ASP A O 1
ATOM 720 N N . ILE A 1 93 ? 4.899 3.311 -2.634 1.00 59.66 93 ILE A N 1
ATOM 721 C CA . ILE A 1 93 ? 3.641 3.254 -1.867 1.00 59.66 93 ILE A CA 1
ATOM 722 C C . ILE A 1 93 ? 3.906 2.857 -0.404 1.00 59.66 93 ILE A C 1
ATOM 724 O O . ILE A 1 93 ? 3.231 3.337 0.508 1.00 59.66 93 ILE A O 1
ATOM 728 N N . ILE A 1 94 ? 4.883 1.975 -0.183 1.00 59.09 94 ILE A N 1
ATOM 729 C CA . ILE A 1 94 ? 5.204 1.384 1.122 1.00 59.09 94 ILE A CA 1
ATOM 730 C C . ILE A 1 94 ? 6.079 2.326 1.957 1.00 59.09 94 ILE A C 1
ATOM 732 O O . ILE A 1 94 ? 5.839 2.490 3.156 1.00 59.09 94 ILE A O 1
ATOM 736 N N . ASP A 1 95 ? 7.052 2.999 1.342 1.00 54.59 95 ASP A N 1
ATOM 737 C CA . ASP A 1 95 ? 7.879 3.992 2.043 1.00 54.59 95 ASP A CA 1
ATOM 738 C C . ASP A 1 95 ? 7.037 5.189 2.529 1.00 54.59 95 ASP A C 1
ATOM 740 O O . ASP A 1 95 ? 7.258 5.712 3.622 1.00 54.59 95 ASP A O 1
ATOM 744 N N . LEU A 1 96 ? 5.963 5.538 1.813 1.00 49.47 96 LEU A N 1
ATOM 745 C CA . LEU A 1 96 ? 5.013 6.589 2.208 1.00 49.47 96 LEU A CA 1
ATOM 746 C C . LEU A 1 96 ? 4.133 6.237 3.424 1.00 49.47 96 LEU A C 1
ATOM 748 O O . LEU A 1 96 ? 3.543 7.131 4.035 1.00 49.47 96 LEU A O 1
ATOM 752 N N . GLN A 1 97 ? 4.037 4.959 3.805 1.00 50.72 97 GLN A N 1
ATOM 753 C CA . GLN A 1 97 ? 3.397 4.520 5.058 1.00 50.72 97 GLN A CA 1
ATOM 754 C C . GLN A 1 97 ? 4.342 4.661 6.266 1.00 50.72 97 GLN A C 1
ATOM 756 O O . GLN A 1 97 ? 3.895 4.612 7.416 1.00 50.72 97 GLN A O 1
ATOM 761 N N . SER A 1 98 ? 5.645 4.815 6.007 1.00 49.53 98 SER A N 1
ATOM 762 C CA . SER A 1 98 ? 6.705 4.823 7.018 1.00 49.53 98 SER A CA 1
ATOM 763 C C . SER A 1 98 ? 7.094 6.228 7.483 1.00 49.53 98 SER A C 1
ATOM 765 O O . SER A 1 98 ? 7.772 6.346 8.502 1.00 49.53 98 SER A O 1
ATOM 767 N N . ASP A 1 99 ? 6.636 7.279 6.793 1.00 43.69 99 ASP A N 1
ATOM 768 C CA . ASP A 1 99 ? 6.920 8.675 7.142 1.00 43.69 99 ASP A CA 1
ATOM 769 C C . ASP A 1 99 ? 6.004 9.142 8.296 1.00 43.69 99 ASP A C 1
ATOM 771 O O . ASP A 1 99 ? 4.939 9.750 8.119 1.00 43.69 99 ASP A O 1
ATOM 775 N N . ARG A 1 100 ? 6.406 8.759 9.511 1.00 45.50 100 ARG A N 1
ATOM 776 C CA . ARG A 1 100 ? 5.939 9.281 10.800 1.00 45.50 100 ARG A CA 1
ATOM 777 C C . ARG A 1 100 ? 7.116 9.558 11.722 1.00 45.50 100 ARG A C 1
ATOM 779 O O . ARG A 1 100 ? 7.961 8.651 11.884 1.00 45.50 100 ARG A O 1
#

Radius of gyration: 16.24 Å; chains: 1; bounding box: 42×32×41 Å

Sequence (100 aa):
MDPERRAQIEEGAAELAKEYELLEYLRQELKLSPEGLSETLALPLEEVIRMTRQADVLLVAMQNSIAAAGGRISLLVEMPDKKPIRLDEIADIIDLQSDR

Foldseek 3Di:
DDPVVVVVVVVVVVVVVVVVVVLVVCCPPVVPALVSCCVVVVHDSVVSVVVVVVVLVVVVVVQVVQVVVVHFDWDWDDDPPDDIDIHRDSPVSSVVNVPD

Secondary structure (DSSP, 8-state):
--HHHHHHHHHHHHHHHHHHHHHHHHHHHS--SHHHHHHHHT--HHHHHHHHHHHHHHHHHHHHHHHHTT----EEEEETTEEEEEE--HHHHHHTTT--